Protein AF-A0A960F3W3-F1 (afdb_monomer_lite)

Radius of gyration: 16.16 Å; chains: 1; bounding box: 48×32×41 Å

pLDDT: mean 91.46, std 8.73, range [48.22, 98.19]

Foldseek 3Di:
DQVLLCLLAVDGDDPDDDPPLDDDFPDWDQDPVRAIATEHEAEPLLLAQSLLSLLVPDDPPQDALDDSVVSSVRSNPDPDNPDDPCQDADPDSQRDGNSNNNSSSVVVSCNQPVCVVVVHDGYHYDYCVNPVVPCPPPCNVVVVCVVVVVSVVD

Secondary structure (DSSP, 8-state):
-HHHHHHHHSSPPPSSPPTT-----SEEEE-TTS-EEEEEEE-GGG-SHHHHHHHHTS-TT---BS-HHHHHHHHHT-SS-S-TTTT--BTTTB-STTHHHHHHHHHHHHHHHHHHHTTPEEEEEEEHHHHTTTTTSTTHHHHHHHHHHHHH--

Sequence (154 aa):
MREIYTALTGRDLPEAMPPRERRTIDAVLTHPDGTRRLVEIDEKQHFTPPRAVVLDHYPDDLPTGFDAPEWAARARAAKRLPGGGFARPCPPLFPDPGGRHLQRAFRDGLADLLPSVHGWRPTLRIADFEVVDWIHAADVADRMAALVGRRLAT

Structure (mmCIF, N/CA/C/O backbone):
data_AF-A0A960F3W3-F1
#
_entry.id   AF-A0A960F3W3-F1
#
loop_
_atom_site.group_PDB
_atom_site.id
_atom_site.type_symbol
_atom_site.label_atom_id
_atom_site.label_alt_id
_atom_site.label_comp_id
_atom_site.label_asym_id
_atom_site.label_entity_id
_atom_site.label_seq_id
_atom_site.pdbx_PDB_ins_code
_atom_site.Cartn_x
_atom_site.Cartn_y
_atom_site.Cartn_z
_atom_site.occupancy
_atom_site.B_iso_or_equiv
_atom_site.auth_seq_id
_atom_site.auth_comp_id
_atom_site.auth_asym_id
_atom_site.auth_atom_id
_atom_site.pdbx_PDB_model_num
ATOM 1 N N . MET A 1 1 ? -13.044 -4.664 3.325 1.00 86.56 1 MET A N 1
ATOM 2 C CA . MET A 1 1 ? -13.040 -3.194 3.566 1.00 86.56 1 MET A CA 1
ATOM 3 C C . MET A 1 1 ? -13.649 -2.773 4.897 1.00 86.56 1 MET A C 1
ATOM 5 O O . MET A 1 1 ? -12.985 -2.025 5.603 1.00 86.56 1 MET A O 1
ATOM 9 N N . ARG A 1 2 ? -14.875 -3.202 5.245 1.00 93.06 2 ARG A N 1
ATOM 10 C CA . ARG A 1 2 ? -15.490 -2.864 6.545 1.00 93.06 2 ARG A CA 1
ATOM 11 C C . ARG A 1 2 ? -14.624 -3.337 7.716 1.00 93.06 2 ARG A C 1
ATOM 13 O O . ARG A 1 2 ? -14.231 -2.516 8.527 1.00 93.06 2 ARG A O 1
ATOM 20 N N . GLU A 1 3 ? -14.220 -4.605 7.698 1.00 95.44 3 GLU A N 1
ATOM 21 C CA . GLU A 1 3 ? -13.331 -5.197 8.711 1.00 95.44 3 GLU A CA 1
ATOM 22 C C . GLU A 1 3 ? -12.009 -4.438 8.852 1.00 95.44 3 GLU A C 1
ATOM 24 O O . GLU A 1 3 ? -11.636 -4.072 9.957 1.00 95.44 3 GLU A O 1
ATOM 29 N N . ILE A 1 4 ? -11.353 -4.097 7.736 1.00 96.44 4 ILE A N 1
ATOM 30 C CA . ILE A 1 4 ? -10.123 -3.288 7.737 1.00 96.44 4 ILE A CA 1
ATOM 31 C C . ILE A 1 4 ? -10.348 -1.929 8.417 1.00 96.44 4 ILE A C 1
ATOM 33 O O . ILE A 1 4 ? -9.537 -1.497 9.233 1.00 96.44 4 ILE A O 1
ATOM 37 N N . TYR A 1 5 ? -11.440 -1.233 8.088 1.00 96.25 5 TYR A N 1
ATOM 38 C CA . TYR A 1 5 ? -11.752 0.058 8.703 1.00 96.25 5 TYR A CA 1
ATOM 39 C C . TYR A 1 5 ? -11.997 -0.081 10.210 1.00 96.25 5 TYR A C 1
ATOM 41 O O . TYR A 1 5 ? -11.464 0.705 10.997 1.00 96.25 5 TYR A O 1
ATOM 49 N N . THR A 1 6 ? -12.756 -1.099 10.613 1.00 96.94 6 THR A N 1
ATOM 50 C CA . THR A 1 6 ? -13.030 -1.400 12.018 1.00 96.94 6 THR A CA 1
ATOM 51 C C . THR A 1 6 ? -11.755 -1.776 12.766 1.00 96.94 6 THR A C 1
ATOM 53 O O . THR A 1 6 ? -11.524 -1.250 13.848 1.00 96.94 6 THR A O 1
ATOM 56 N N . ALA A 1 7 ? -10.868 -2.577 12.178 1.00 97.19 7 ALA A N 1
ATOM 57 C CA . ALA A 1 7 ? -9.578 -2.926 12.770 1.00 97.19 7 ALA A CA 1
ATOM 58 C C . ALA A 1 7 ? -8.664 -1.702 12.957 1.00 97.19 7 ALA A C 1
ATOM 60 O O . ALA A 1 7 ? -7.928 -1.616 13.937 1.00 97.19 7 ALA A O 1
ATOM 61 N N . LEU A 1 8 ? -8.725 -0.731 12.040 1.00 95.88 8 LEU A N 1
ATOM 62 C CA . LEU A 1 8 ? -7.940 0.502 12.127 1.00 95.88 8 LEU A CA 1
ATOM 63 C C . LEU A 1 8 ? -8.495 1.526 13.121 1.00 95.88 8 LEU A C 1
ATOM 65 O O . LEU A 1 8 ? -7.723 2.304 13.676 1.00 95.88 8 LEU A O 1
ATOM 69 N N . THR A 1 9 ? -9.817 1.596 13.284 1.00 95.38 9 THR A N 1
ATOM 70 C CA . THR A 1 9 ? -10.476 2.739 13.948 1.00 95.38 9 THR A CA 1
ATOM 71 C C . THR A 1 9 ? -11.352 2.369 15.140 1.00 95.38 9 THR A C 1
ATOM 73 O O . THR A 1 9 ? -11.715 3.254 15.911 1.00 95.38 9 THR A O 1
ATOM 76 N N . GLY A 1 10 ? -11.730 1.097 15.283 1.00 95.94 10 GLY A N 1
ATOM 77 C CA . GLY A 1 10 ? -12.749 0.637 16.228 1.00 95.94 10 GLY A CA 1
ATOM 78 C C . GLY A 1 10 ? -14.172 1.103 15.895 1.00 95.94 10 GLY A C 1
ATOM 79 O O . GLY A 1 10 ? -15.044 1.036 16.756 1.00 95.94 10 GLY A O 1
ATOM 80 N N . ARG A 1 11 ? -14.413 1.621 14.682 1.00 94.62 11 ARG A N 1
ATOM 81 C CA . ARG A 1 11 ? -15.693 2.206 14.250 1.00 94.62 11 ARG A CA 1
ATOM 82 C C . ARG A 1 11 ? -16.275 1.444 13.060 1.00 94.62 11 ARG A C 1
ATOM 84 O O . ARG A 1 11 ? -15.556 0.762 12.328 1.00 94.62 11 ARG A O 1
ATOM 91 N N . ASP A 1 12 ? -17.570 1.622 12.826 1.00 94.38 12 ASP A N 1
ATOM 92 C CA . ASP A 1 12 ? -18.227 1.123 11.620 1.00 94.38 12 ASP A CA 1
ATOM 93 C C . ASP A 1 12 ? -17.952 2.037 10.429 1.00 94.38 12 ASP A C 1
ATOM 95 O O . ASP A 1 12 ? -18.065 3.263 10.521 1.00 94.38 12 ASP A O 1
ATOM 99 N N . LEU A 1 13 ? -17.605 1.432 9.290 1.00 93.00 13 LEU A N 1
ATOM 100 C CA . LEU A 1 13 ? -17.436 2.177 8.047 1.00 93.00 13 LEU A CA 1
ATOM 101 C C . LEU A 1 13 ? -18.803 2.736 7.616 1.00 93.00 13 LEU A C 1
ATOM 103 O O . LEU A 1 13 ? -19.731 1.937 7.423 1.00 93.00 13 LEU A O 1
ATOM 107 N N . PRO A 1 14 ? -18.937 4.063 7.421 1.00 91.00 14 PRO A N 1
ATOM 108 C CA . PRO A 1 14 ? -20.176 4.656 6.938 1.00 91.00 14 PRO A CA 1
ATOM 109 C C . PRO A 1 14 ? -20.624 4.019 5.622 1.00 91.00 14 PRO A C 1
ATOM 111 O O . PRO A 1 14 ? -19.800 3.669 4.779 1.00 91.00 14 PRO A O 1
ATOM 114 N N . GLU A 1 15 ? -21.935 3.891 5.430 1.00 87.75 15 GLU A N 1
ATOM 115 C CA . GLU A 1 15 ? -22.500 3.324 4.200 1.00 87.75 15 GLU A CA 1
ATOM 116 C C . GLU A 1 15 ? -22.135 4.156 2.963 1.00 87.75 15 GLU A C 1
ATOM 118 O O . GLU A 1 15 ? -21.767 3.607 1.926 1.00 87.75 15 GLU A O 1
ATOM 123 N N . ALA A 1 16 ? -22.173 5.483 3.099 1.00 85.94 16 ALA A N 1
ATOM 124 C CA . ALA A 1 16 ? -21.749 6.413 2.067 1.00 85.94 16 ALA A CA 1
ATOM 125 C C . ALA A 1 16 ? -20.361 6.979 2.384 1.00 85.94 16 ALA A C 1
ATOM 127 O O . ALA A 1 16 ? -20.144 7.617 3.419 1.00 85.94 16 ALA A O 1
ATOM 128 N N . MET A 1 17 ? -19.425 6.795 1.453 1.00 83.38 17 MET A N 1
ATOM 129 C CA . MET A 1 17 ? -18.094 7.382 1.561 1.00 83.38 17 MET A CA 1
ATOM 130 C C . MET A 1 17 ? -18.156 8.909 1.404 1.00 83.38 17 MET A C 1
ATOM 132 O O . MET A 1 17 ? -18.770 9.406 0.456 1.00 83.38 17 MET A O 1
ATOM 136 N N . PRO A 1 18 ? -17.495 9.684 2.282 1.00 85.44 18 PRO A N 1
ATOM 137 C CA . PRO A 1 18 ? -17.447 11.133 2.148 1.00 85.44 18 PRO A CA 1
ATOM 138 C C . PRO A 1 18 ? -16.804 11.545 0.811 1.00 85.44 18 PRO A C 1
ATOM 140 O O . PRO A 1 18 ? -15.739 11.025 0.478 1.00 85.44 18 PRO A O 1
ATOM 143 N N . PRO A 1 19 ? -17.330 12.550 0.083 1.00 78.25 19 PRO A N 1
ATOM 144 C CA . PRO A 1 19 ? -16.802 12.953 -1.234 1.00 78.25 19 PRO A CA 1
ATOM 145 C C . PRO A 1 19 ? -15.328 13.401 -1.258 1.00 78.25 19 PRO A C 1
ATOM 147 O O . PRO A 1 19 ? -14.700 13.468 -2.320 1.00 78.25 19 PRO A O 1
ATOM 150 N N . ARG A 1 20 ? -14.791 13.766 -0.086 1.00 78.38 20 ARG A N 1
ATOM 151 C CA . ARG A 1 20 ? -13.393 14.172 0.127 1.00 78.38 20 ARG A CA 1
ATOM 152 C C . ARG A 1 20 ? -12.443 12.989 0.305 1.00 78.38 20 ARG A C 1
ATOM 154 O O . ARG A 1 20 ? -11.230 13.191 0.311 1.00 78.38 20 ARG A O 1
ATOM 161 N N . GLU A 1 21 ? -12.969 11.777 0.439 1.00 83.56 21 GLU A N 1
ATOM 162 C CA . GLU A 1 21 ? -12.158 10.575 0.512 1.00 83.56 21 GLU A CA 1
ATOM 163 C C . GLU A 1 21 ? -11.716 10.177 -0.899 1.00 83.56 21 GLU A C 1
ATOM 165 O O . GLU A 1 21 ? -12.407 9.471 -1.626 1.00 83.56 21 GLU A O 1
ATOM 170 N N . ARG A 1 22 ? -10.568 10.722 -1.309 1.00 82.94 22 ARG A N 1
ATOM 171 C CA . ARG A 1 22 ? -9.949 10.492 -2.617 1.00 82.94 22 ARG A CA 1
ATOM 172 C C . ARG A 1 22 ? -8.484 10.129 -2.440 1.00 82.94 22 ARG A C 1
ATOM 174 O O . ARG A 1 22 ? -7.823 10.637 -1.535 1.00 82.94 22 ARG A O 1
ATOM 181 N N . ARG A 1 23 ? -7.973 9.301 -3.344 1.00 86.31 23 ARG A N 1
ATOM 182 C CA . ARG A 1 23 ? -6.564 8.915 -3.430 1.00 86.31 23 ARG A CA 1
ATOM 183 C C . ARG A 1 23 ? -6.056 9.210 -4.841 1.00 86.31 23 ARG A C 1
ATOM 185 O O . ARG A 1 23 ? -6.763 8.936 -5.806 1.00 86.31 23 ARG A O 1
ATOM 192 N N . THR A 1 24 ? -4.845 9.746 -4.937 1.00 90.69 24 THR A N 1
ATOM 193 C CA . THR A 1 24 ? -4.067 9.756 -6.181 1.00 90.69 24 THR A CA 1
ATOM 194 C C . THR A 1 24 ? -3.232 8.481 -6.224 1.00 90.69 24 THR A C 1
ATOM 196 O O . THR A 1 24 ? -2.609 8.153 -5.219 1.00 90.69 24 THR A O 1
ATOM 199 N N . ILE A 1 25 ? -3.259 7.774 -7.350 1.00 94.12 25 ILE A N 1
ATOM 200 C CA . ILE A 1 25 ? -2.374 6.634 -7.631 1.00 94.12 25 ILE A CA 1
ATOM 201 C C . ILE A 1 25 ? -1.145 7.173 -8.367 1.00 94.12 25 ILE A C 1
ATOM 203 O O . ILE A 1 25 ? -1.306 8.065 -9.204 1.00 94.12 25 ILE A O 1
ATOM 207 N N . ASP A 1 26 ? 0.041 6.628 -8.101 1.00 95.81 26 ASP A N 1
ATOM 208 C CA . ASP A 1 26 ? 1.274 7.065 -8.767 1.00 95.81 26 ASP A CA 1
ATOM 209 C C . ASP A 1 26 ? 1.254 6.788 -10.276 1.00 95.81 26 ASP A C 1
ATOM 211 O O . ASP A 1 26 ? 1.559 7.678 -11.072 1.00 95.81 26 ASP A O 1
ATOM 215 N N . ALA A 1 27 ? 0.856 5.579 -10.693 1.00 95.88 27 ALA A N 1
ATOM 216 C CA . ALA A 1 27 ? 0.690 5.260 -12.108 1.00 95.88 27 ALA A CA 1
ATOM 217 C C . ALA A 1 27 ? -0.329 4.142 -12.386 1.00 95.88 27 ALA A C 1
ATOM 219 O O . ALA A 1 27 ? -0.609 3.272 -11.560 1.00 95.88 27 ALA A O 1
ATOM 220 N N . VAL A 1 28 ? -0.850 4.146 -13.617 1.00 96.19 28 VAL A N 1
ATOM 221 C CA . VAL A 1 28 ? -1.630 3.045 -14.195 1.00 96.19 28 VAL A CA 1
ATOM 222 C C . VAL A 1 28 ? -0.878 2.513 -15.407 1.00 96.19 28 VAL A C 1
ATOM 224 O O . VAL A 1 28 ? -0.681 3.230 -16.387 1.00 96.19 28 VAL A O 1
ATOM 227 N N . LEU A 1 29 ? -0.482 1.246 -15.352 1.00 94.62 29 LEU A N 1
ATOM 228 C CA . LEU A 1 29 ? 0.143 0.546 -16.466 1.00 94.62 29 LEU A CA 1
ATOM 229 C C . LEU A 1 29 ? -0.938 -0.138 -17.306 1.00 94.62 29 LEU A C 1
ATOM 231 O O . LEU A 1 29 ? -1.780 -0.854 -16.766 1.00 94.62 29 LEU A O 1
ATOM 235 N N . THR A 1 30 ? -0.907 0.068 -18.624 1.00 95.44 30 THR A N 1
ATOM 236 C CA . THR A 1 30 ? -1.735 -0.685 -19.580 1.00 95.44 30 THR A CA 1
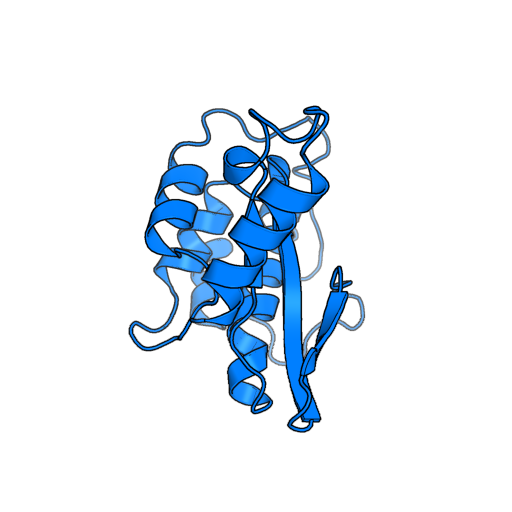ATOM 237 C C . THR A 1 30 ? -0.857 -1.705 -20.292 1.00 95.44 30 THR A C 1
ATOM 239 O O . THR A 1 30 ? 0.166 -1.350 -20.874 1.00 95.44 30 THR A O 1
ATOM 242 N N . HIS A 1 31 ? -1.247 -2.972 -20.218 1.00 90.94 31 HIS A N 1
ATOM 243 C CA . HIS A 1 31 ? -0.542 -4.090 -20.828 1.00 90.94 31 HIS A CA 1
ATOM 244 C C . HIS A 1 31 ? -0.922 -4.241 -22.312 1.00 90.94 31 HIS A C 1
ATOM 246 O O . HIS A 1 31 ? -1.978 -3.755 -22.726 1.00 90.94 31 HIS A O 1
ATOM 252 N N . PRO A 1 32 ? -0.103 -4.940 -23.125 1.00 92.50 32 PRO A N 1
ATOM 253 C CA . PRO A 1 32 ? -0.402 -5.168 -24.542 1.00 92.50 32 PRO A CA 1
ATOM 254 C C . PRO A 1 32 ? -1.741 -5.873 -24.809 1.00 92.50 32 PRO A C 1
ATOM 256 O O . PRO A 1 32 ? -2.352 -5.647 -25.847 1.00 92.50 32 PRO A O 1
ATOM 259 N N . ASP A 1 33 ? -2.216 -6.695 -23.868 1.00 92.88 33 ASP A N 1
ATOM 260 C CA . ASP A 1 33 ? -3.519 -7.376 -23.925 1.00 92.88 33 ASP A CA 1
ATOM 261 C C . ASP A 1 33 ? -4.706 -6.472 -23.526 1.00 92.88 33 ASP A C 1
ATOM 263 O O . ASP A 1 33 ? -5.843 -6.933 -23.442 1.00 92.88 33 ASP A O 1
ATOM 267 N N . GLY A 1 34 ? -4.456 -5.186 -23.257 1.00 93.88 34 GLY A N 1
ATOM 268 C CA . GLY A 1 34 ? -5.453 -4.206 -22.831 1.00 93.88 34 GLY A CA 1
ATOM 269 C C . GLY A 1 34 ? -5.781 -4.236 -21.336 1.00 93.88 34 GLY A C 1
ATOM 270 O O . GLY A 1 34 ? -6.471 -3.331 -20.853 1.00 93.88 34 GLY A O 1
ATOM 271 N N . THR A 1 35 ? -5.278 -5.218 -20.580 1.00 94.06 35 THR A N 1
ATOM 272 C CA . THR A 1 35 ? -5.449 -5.249 -19.122 1.00 94.06 35 THR A CA 1
ATOM 273 C C . THR A 1 35 ? -4.670 -4.116 -18.459 1.00 94.06 35 THR A C 1
ATOM 275 O O . THR A 1 35 ? -3.707 -3.576 -19.007 1.00 94.06 35 THR A O 1
ATOM 278 N N . ARG A 1 36 ? -5.099 -3.718 -17.261 1.00 96.69 36 ARG A N 1
ATOM 279 C CA . ARG A 1 36 ? -4.488 -2.619 -16.508 1.00 96.69 36 ARG A CA 1
ATOM 280 C C . ARG A 1 36 ? -3.980 -3.098 -15.161 1.00 96.69 36 ARG A C 1
ATOM 282 O O . ARG A 1 36 ? -4.468 -4.096 -14.641 1.00 96.69 36 ARG A O 1
ATOM 289 N N . ARG A 1 37 ? -3.013 -2.375 -14.606 1.00 95.44 37 ARG A N 1
ATOM 290 C CA . ARG A 1 37 ? -2.429 -2.603 -13.282 1.00 95.44 37 ARG A CA 1
ATOM 291 C C . ARG A 1 37 ? -2.129 -1.258 -12.624 1.00 95.44 37 ARG A C 1
ATOM 293 O O . ARG A 1 37 ? -1.707 -0.328 -13.310 1.00 95.44 37 ARG A O 1
ATOM 300 N N . LEU A 1 38 ? -2.319 -1.156 -11.311 1.00 96.75 38 LEU A N 1
ATOM 301 C CA . LEU A 1 38 ? -1.820 -0.013 -10.542 1.00 96.75 38 LEU A CA 1
ATOM 302 C C . LEU A 1 38 ? -0.341 -0.214 -10.205 1.00 96.75 38 LEU A C 1
ATOM 304 O O . LEU A 1 38 ? 0.075 -1.329 -9.883 1.00 96.75 38 LEU A O 1
ATOM 308 N N . VAL A 1 39 ? 0.431 0.865 -10.264 1.00 96.38 39 VAL A N 1
ATOM 309 C CA . VAL A 1 39 ? 1.819 0.903 -9.802 1.00 96.38 39 VAL A CA 1
ATOM 310 C C . VAL A 1 39 ? 1.929 1.981 -8.734 1.00 96.38 39 VAL A C 1
ATOM 312 O O . VAL A 1 39 ? 1.502 3.112 -8.961 1.00 96.38 39 VAL A O 1
ATOM 315 N N . GLU A 1 40 ? 2.472 1.612 -7.579 1.00 97.12 40 GLU A N 1
ATOM 316 C CA . GLU A 1 40 ? 2.622 2.479 -6.406 1.00 97.12 40 GLU A CA 1
ATOM 317 C C . GLU A 1 40 ? 4.062 2.390 -5.876 1.00 97.12 40 GLU A C 1
ATOM 319 O O . GLU A 1 40 ? 4.680 1.317 -5.884 1.00 97.12 40 GLU A O 1
ATOM 324 N N . ILE A 1 41 ? 4.599 3.518 -5.416 1.00 95.81 41 ILE A N 1
ATOM 325 C CA . ILE A 1 41 ? 5.929 3.620 -4.818 1.00 95.81 41 ILE A CA 1
ATOM 326 C C . ILE A 1 41 ? 5.779 3.814 -3.310 1.00 95.81 41 ILE A C 1
ATOM 328 O O . ILE A 1 41 ? 5.336 4.853 -2.822 1.00 95.81 41 ILE A O 1
ATOM 332 N N . ASP A 1 42 ? 6.198 2.810 -2.548 1.00 95.69 42 ASP A N 1
ATOM 333 C CA . ASP A 1 42 ? 6.091 2.834 -1.097 1.00 95.69 42 ASP A CA 1
ATOM 334 C C . ASP A 1 42 ? 7.338 3.469 -0.482 1.00 95.69 42 ASP A C 1
ATOM 336 O O . ASP A 1 42 ? 8.346 2.815 -0.208 1.00 95.69 42 ASP A O 1
ATOM 340 N N . GLU A 1 43 ? 7.266 4.765 -0.200 1.00 91.75 43 GLU A N 1
ATOM 341 C CA . GLU A 1 43 ? 8.273 5.438 0.618 1.00 91.75 43 GLU A CA 1
ATOM 342 C C . GLU A 1 43 ? 8.244 4.954 2.082 1.00 91.75 43 GLU A C 1
ATOM 344 O O . GLU A 1 43 ? 7.237 4.440 2.575 1.00 91.75 43 GLU A O 1
ATOM 349 N N . LYS A 1 44 ? 9.312 5.234 2.849 1.00 90.44 44 LYS A N 1
ATOM 350 C CA . LYS A 1 44 ? 9.442 4.900 4.292 1.00 90.44 44 LYS A CA 1
ATOM 351 C C . LYS A 1 44 ? 8.190 5.203 5.122 1.00 90.44 44 LYS A C 1
ATOM 353 O O . LYS A 1 44 ? 7.887 4.514 6.089 1.00 90.44 44 LYS A O 1
ATOM 358 N N . GLN A 1 45 ? 7.459 6.248 4.748 1.00 87.12 45 GLN A N 1
ATOM 359 C CA . GLN A 1 45 ? 6.260 6.724 5.427 1.00 87.12 45 GLN A CA 1
ATOM 360 C C . GLN A 1 45 ? 4.997 5.857 5.223 1.00 87.12 45 GLN A C 1
ATOM 362 O O . GLN A 1 45 ? 3.981 6.128 5.873 1.00 87.12 45 GLN A O 1
ATOM 367 N N . HIS A 1 46 ? 5.037 4.847 4.348 1.00 91.06 46 HIS A N 1
ATOM 368 C CA . HIS A 1 46 ? 3.993 3.825 4.192 1.00 91.06 46 HIS A CA 1
ATOM 369 C C . HIS A 1 46 ? 4.178 2.650 5.166 1.00 91.06 46 HIS A C 1
ATOM 371 O O . HIS A 1 46 ? 3.201 2.029 5.582 1.00 91.06 46 HIS A O 1
ATOM 377 N N . PHE A 1 47 ? 5.405 2.397 5.627 1.00 93.31 47 PHE A N 1
ATOM 378 C CA . PHE A 1 47 ? 5.728 1.301 6.544 1.00 93.31 47 PHE A CA 1
ATOM 379 C C . PHE A 1 47 ? 5.457 1.699 7.997 1.00 93.31 47 PHE A C 1
ATOM 381 O O . PHE A 1 47 ? 6.335 2.168 8.717 1.00 93.31 47 PHE A O 1
ATOM 388 N N . THR A 1 48 ? 4.205 1.535 8.422 1.00 92.62 48 THR A N 1
ATOM 389 C CA . THR A 1 48 ? 3.721 1.894 9.765 1.00 92.62 48 THR A CA 1
ATOM 390 C C . THR A 1 48 ? 2.854 0.777 10.357 1.00 92.62 48 THR A C 1
ATOM 392 O O . THR A 1 48 ? 2.258 0.026 9.587 1.00 92.62 48 THR A O 1
ATOM 395 N N . PRO A 1 49 ? 2.680 0.671 11.691 1.00 94.19 49 PRO A N 1
ATOM 396 C CA . PRO A 1 49 ? 1.834 -0.371 12.278 1.00 94.19 49 PRO A CA 1
ATOM 397 C C . PRO A 1 49 ? 0.399 -0.432 11.713 1.00 94.19 49 PRO A C 1
ATOM 399 O O . PRO A 1 49 ? -0.061 -1.539 11.443 1.00 94.19 49 PRO A O 1
ATOM 402 N N . PRO A 1 50 ? -0.290 0.693 11.408 1.00 95.25 50 PRO A N 1
ATOM 403 C CA . PRO A 1 50 ? -1.565 0.652 10.687 1.00 95.25 50 PRO A CA 1
ATOM 404 C C . PRO A 1 50 ? -1.501 -0.062 9.331 1.00 95.25 50 PRO A C 1
ATOM 406 O O . PRO A 1 50 ? -2.436 -0.763 8.961 1.00 95.25 50 PRO A O 1
ATOM 409 N N . ARG A 1 51 ? -0.399 0.078 8.582 1.00 96.50 51 ARG A N 1
ATOM 410 C CA . ARG A 1 51 ? -0.219 -0.626 7.305 1.00 96.50 51 ARG A CA 1
ATOM 411 C C . ARG A 1 51 ? -0.100 -2.135 7.507 1.00 96.50 51 ARG A C 1
ATOM 413 O O . ARG A 1 51 ? -0.680 -2.871 6.719 1.00 96.50 51 ARG A O 1
ATOM 420 N N . ALA A 1 52 ? 0.580 -2.583 8.564 1.00 97.44 52 ALA A N 1
ATOM 421 C CA . ALA A 1 52 ? 0.628 -4.003 8.913 1.00 97.44 52 ALA A CA 1
ATOM 422 C C . ALA A 1 52 ? -0.777 -4.547 9.216 1.00 97.44 52 ALA A C 1
ATOM 424 O O . ALA A 1 52 ? -1.159 -5.554 8.639 1.00 97.44 52 ALA A O 1
ATOM 425 N N . VAL A 1 53 ? -1.581 -3.821 10.009 1.00 97.75 53 VAL A N 1
ATOM 426 C CA . VAL A 1 53 ? -2.981 -4.198 10.290 1.00 97.75 53 VAL A CA 1
ATOM 427 C C . VAL A 1 53 ? -3.782 -4.369 9.000 1.00 97.75 53 VAL A C 1
ATOM 429 O O . VAL A 1 53 ? -4.524 -5.334 8.870 1.00 97.75 53 VAL A O 1
ATOM 432 N N . VAL A 1 54 ? -3.632 -3.457 8.037 1.00 98.19 54 VAL A N 1
ATOM 433 C CA . VAL A 1 54 ? -4.329 -3.554 6.746 1.00 98.19 54 VAL A CA 1
ATOM 434 C C . VAL A 1 54 ? -3.923 -4.805 5.971 1.00 98.19 54 VAL A C 1
ATOM 436 O O . VAL A 1 54 ? -4.801 -5.496 5.467 1.00 98.19 54 VAL A O 1
ATOM 439 N N . LEU A 1 55 ? -2.621 -5.088 5.887 1.00 97.94 55 LEU A N 1
ATOM 440 C CA . LEU A 1 55 ? -2.085 -6.247 5.169 1.00 97.94 55 LEU A CA 1
ATOM 441 C C . LEU A 1 55 ? -2.496 -7.571 5.828 1.00 97.94 55 LEU A C 1
ATOM 443 O O . LEU A 1 55 ? -2.844 -8.509 5.122 1.00 97.94 55 LEU A O 1
ATOM 447 N N . ASP A 1 56 ? -2.534 -7.622 7.162 1.00 97.06 56 ASP A N 1
ATOM 448 C CA . ASP A 1 56 ? -2.974 -8.798 7.928 1.00 97.06 56 ASP A CA 1
ATOM 449 C C . ASP A 1 56 ? -4.472 -9.127 7.715 1.00 97.06 56 ASP A C 1
ATOM 451 O O . ASP A 1 56 ? -4.917 -10.212 8.069 1.00 97.06 56 ASP A O 1
ATOM 455 N N . HIS A 1 57 ? -5.257 -8.194 7.160 1.00 97.38 57 HIS A N 1
ATOM 456 C CA . HIS A 1 57 ? -6.683 -8.369 6.845 1.00 97.38 57 HIS A CA 1
ATOM 457 C C . HIS A 1 57 ? -6.947 -8.564 5.344 1.00 97.38 57 HIS A C 1
ATOM 459 O O . HIS A 1 57 ? -8.088 -8.424 4.887 1.00 97.38 57 HIS A O 1
ATOM 465 N N . TYR A 1 58 ? -5.912 -8.809 4.540 1.00 96.75 58 TYR A N 1
ATOM 466 C CA . TYR A 1 58 ? -6.127 -9.195 3.148 1.00 96.75 58 TYR A CA 1
ATOM 467 C C . TYR A 1 58 ? -6.738 -10.599 3.089 1.00 96.75 58 TYR A C 1
ATOM 469 O O . TYR A 1 58 ? -6.386 -11.437 3.915 1.00 96.75 58 TYR A O 1
ATOM 477 N N . PRO A 1 59 ? -7.650 -10.870 2.136 1.00 94.44 59 PRO A N 1
ATOM 478 C CA . PRO A 1 59 ? -8.067 -12.237 1.856 1.00 94.44 59 PRO A CA 1
ATOM 479 C C . PRO A 1 59 ? -6.848 -13.112 1.549 1.00 94.44 59 PRO A C 1
ATOM 481 O O . PRO A 1 59 ? -5.956 -12.671 0.820 1.00 94.44 59 PRO A O 1
ATOM 484 N N . ASP A 1 60 ? -6.830 -14.342 2.062 1.00 91.81 60 ASP A N 1
ATOM 485 C CA . ASP A 1 60 ? -5.713 -15.282 1.869 1.00 91.81 60 ASP A CA 1
ATOM 486 C C . ASP A 1 60 ? -5.427 -15.570 0.384 1.00 91.81 60 ASP A C 1
ATOM 488 O O . ASP A 1 60 ? -4.304 -15.9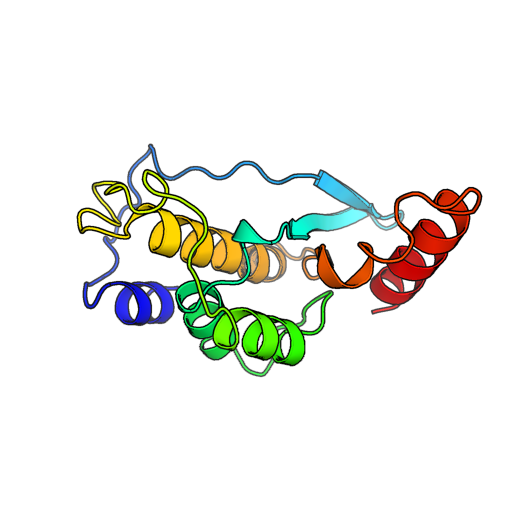01 0.007 1.00 91.81 60 ASP A O 1
ATOM 492 N N . ASP A 1 61 ? -6.446 -15.444 -0.467 1.00 92.12 61 ASP A N 1
ATOM 493 C CA . ASP A 1 61 ? -6.392 -15.681 -1.905 1.00 92.12 61 ASP A CA 1
ATOM 494 C C . ASP A 1 61 ? -6.203 -14.403 -2.737 1.00 92.12 61 ASP A C 1
ATOM 496 O O . ASP A 1 61 ? -6.235 -14.472 -3.967 1.00 92.12 61 ASP A O 1
ATOM 500 N N . LEU A 1 62 ? -5.991 -13.239 -2.108 1.00 93.69 62 LEU A N 1
ATOM 501 C CA . LEU A 1 62 ? -5.767 -11.991 -2.832 1.00 93.69 62 LEU A CA 1
ATOM 502 C C . LEU A 1 62 ? -4.393 -12.016 -3.521 1.00 93.69 62 LEU A C 1
ATOM 504 O O . LEU A 1 62 ? -3.364 -11.962 -2.843 1.00 93.69 62 LEU A O 1
ATOM 508 N N . PRO A 1 63 ? -4.330 -11.997 -4.864 1.00 92.69 63 PRO A N 1
ATOM 509 C CA . PRO A 1 63 ? -3.053 -11.892 -5.545 1.00 92.69 63 PRO A CA 1
ATOM 510 C C . PRO A 1 63 ? -2.478 -10.479 -5.381 1.00 92.69 63 PRO A C 1
ATOM 512 O O . PRO A 1 63 ? -3.166 -9.481 -5.613 1.00 92.69 63 PRO A O 1
ATOM 515 N N . THR A 1 64 ? -1.192 -10.388 -5.043 1.00 94.00 64 THR A N 1
ATOM 516 C CA . THR A 1 64 ? -0.443 -9.127 -4.939 1.00 94.00 64 THR A CA 1
ATOM 517 C C . THR A 1 64 ? 0.769 -9.135 -5.866 1.00 94.00 64 THR A C 1
ATOM 519 O O . THR A 1 64 ? 1.458 -10.139 -6.007 1.00 94.00 64 THR A O 1
ATOM 522 N N . GLY A 1 65 ? 1.080 -7.988 -6.477 1.00 94.44 65 GLY A N 1
ATOM 523 C CA . GLY A 1 65 ? 2.313 -7.790 -7.252 1.00 94.44 65 GLY A CA 1
ATOM 524 C C . GLY A 1 65 ? 3.521 -7.427 -6.381 1.00 94.44 65 GLY A C 1
ATOM 525 O O . GLY A 1 65 ? 4.470 -6.821 -6.873 1.00 94.44 65 GLY A O 1
ATOM 526 N N . PHE A 1 66 ? 3.460 -7.722 -5.081 1.00 95.44 66 PHE A N 1
ATOM 527 C CA . PHE A 1 66 ? 4.483 -7.474 -4.062 1.00 95.44 66 PHE A CA 1
ATOM 528 C C . PHE A 1 66 ? 4.377 -8.535 -2.953 1.00 95.44 66 PHE A C 1
ATOM 530 O O . PHE A 1 66 ? 3.375 -9.247 -2.875 1.00 95.44 66 PHE A O 1
ATOM 537 N N . ASP A 1 67 ? 5.400 -8.646 -2.105 1.00 94.75 67 ASP A N 1
ATOM 538 C CA . ASP A 1 67 ? 5.421 -9.605 -0.991 1.00 94.75 67 ASP A CA 1
ATOM 539 C C . ASP A 1 67 ? 4.664 -9.017 0.214 1.00 94.75 67 ASP A C 1
ATOM 541 O O . ASP A 1 67 ? 5.220 -8.272 1.023 1.00 94.75 67 ASP A O 1
ATOM 545 N N . ALA A 1 68 ? 3.357 -9.282 0.299 1.00 96.00 68 ALA A N 1
ATOM 546 C CA . ALA A 1 68 ? 2.522 -8.748 1.375 1.00 96.00 68 ALA A CA 1
ATOM 547 C C . ALA A 1 68 ? 3.016 -9.149 2.786 1.00 96.00 68 ALA A C 1
ATOM 549 O O . ALA A 1 68 ? 3.079 -8.260 3.645 1.00 96.00 68 ALA A O 1
ATOM 550 N N . PRO A 1 69 ? 3.442 -10.407 3.040 1.00 96.12 69 PRO A N 1
ATOM 551 C CA . PRO A 1 69 ? 4.092 -10.785 4.296 1.00 96.12 69 PRO A CA 1
ATOM 552 C C . PRO A 1 69 ? 5.346 -9.966 4.637 1.00 96.12 69 PRO A C 1
ATOM 554 O O . PRO A 1 69 ? 5.468 -9.491 5.772 1.00 96.12 69 PRO A O 1
ATOM 557 N N . GLU A 1 70 ? 6.264 -9.748 3.686 1.00 96.69 70 GLU A N 1
ATOM 558 C CA . GLU A 1 70 ? 7.448 -8.912 3.926 1.00 96.69 70 GLU A CA 1
ATOM 559 C C . GLU A 1 70 ? 7.037 -7.469 4.241 1.00 96.69 70 GLU A C 1
ATOM 561 O O . GLU A 1 70 ? 7.510 -6.890 5.224 1.00 96.69 70 GLU A O 1
ATOM 566 N N . TRP A 1 71 ? 6.110 -6.893 3.472 1.00 97.25 71 TRP A N 1
ATOM 567 C CA . TRP A 1 71 ? 5.611 -5.538 3.716 1.0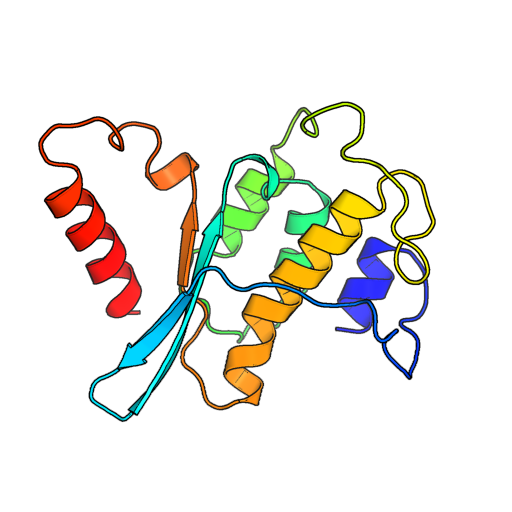0 97.25 7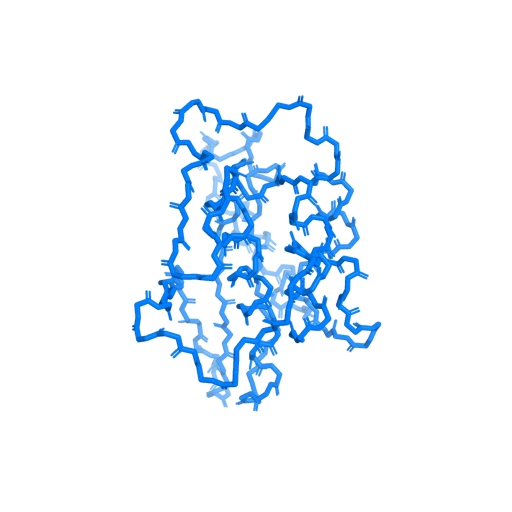1 TRP A CA 1
ATOM 568 C C . TRP A 1 71 ? 5.004 -5.403 5.114 1.00 97.25 71 TRP A C 1
ATOM 570 O O . TRP A 1 71 ? 5.290 -4.428 5.816 1.00 97.25 71 TRP A O 1
ATOM 580 N N . ALA A 1 72 ? 4.213 -6.388 5.548 1.00 97.31 72 ALA A N 1
ATOM 581 C CA . ALA A 1 72 ? 3.610 -6.409 6.876 1.00 97.31 72 ALA A CA 1
ATOM 582 C C . ALA A 1 72 ? 4.683 -6.496 7.969 1.00 97.31 72 ALA A C 1
ATOM 584 O O . ALA A 1 72 ? 4.633 -5.746 8.948 1.00 97.31 72 ALA A O 1
ATOM 585 N N . ALA A 1 73 ? 5.698 -7.347 7.790 1.00 96.94 73 ALA A N 1
ATOM 586 C CA . ALA A 1 73 ? 6.817 -7.469 8.722 1.00 96.94 73 ALA A CA 1
ATOM 587 C C . ALA A 1 73 ? 7.608 -6.155 8.852 1.00 96.94 73 ALA A C 1
ATOM 589 O O . ALA A 1 73 ? 7.878 -5.702 9.969 1.00 96.94 73 ALA A O 1
ATOM 590 N N . ARG A 1 74 ? 7.921 -5.493 7.729 1.00 95.38 74 ARG A N 1
ATOM 591 C CA . ARG A 1 74 ? 8.618 -4.194 7.706 1.00 95.38 74 ARG A CA 1
ATOM 592 C C . ARG A 1 74 ? 7.784 -3.092 8.354 1.00 95.38 74 ARG A C 1
ATOM 594 O O . ARG A 1 74 ? 8.300 -2.333 9.173 1.00 95.38 74 ARG A O 1
ATOM 601 N N . ALA A 1 75 ? 6.492 -3.035 8.036 1.00 95.50 75 ALA A N 1
ATOM 602 C CA . ALA A 1 75 ? 5.553 -2.078 8.609 1.00 95.50 75 ALA A CA 1
ATOM 603 C C . ALA A 1 75 ? 5.397 -2.254 10.131 1.00 95.50 75 ALA A C 1
ATOM 605 O O . ALA A 1 75 ? 5.353 -1.268 10.869 1.00 95.50 75 ALA A O 1
ATOM 606 N N . ARG A 1 76 ? 5.389 -3.502 10.615 1.00 94.81 76 ARG A N 1
ATOM 607 C CA . ARG A 1 76 ? 5.328 -3.840 12.045 1.00 94.81 76 ARG A CA 1
ATOM 608 C C . ARG A 1 76 ? 6.618 -3.485 12.788 1.00 94.81 76 ARG A C 1
ATOM 610 O O . ARG A 1 76 ? 6.562 -3.071 13.941 1.00 94.81 76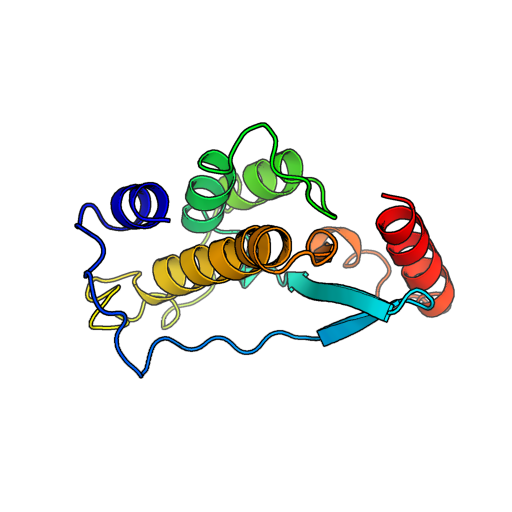 ARG A O 1
ATOM 617 N N . ALA A 1 77 ? 7.772 -3.595 12.130 1.00 92.62 77 ALA A N 1
ATOM 618 C CA . ALA A 1 77 ? 9.078 -3.271 12.708 1.00 92.62 77 ALA A CA 1
ATOM 619 C C . ALA A 1 77 ? 9.352 -1.758 12.850 1.00 92.62 77 ALA A C 1
ATOM 621 O O . ALA A 1 77 ? 10.395 -1.365 13.386 1.00 92.62 77 ALA A O 1
ATOM 622 N N . ALA A 1 78 ? 8.450 -0.892 12.377 1.00 85.62 78 ALA A N 1
ATOM 623 C CA . ALA A 1 78 ? 8.619 0.554 12.421 1.00 85.62 78 ALA A CA 1
ATOM 624 C C . ALA A 1 78 ? 8.688 1.083 13.871 1.00 85.62 78 ALA A C 1
ATOM 626 O O . ALA A 1 78 ? 7.680 1.219 14.560 1.00 85.62 78 ALA A O 1
ATOM 627 N N . LYS A 1 79 ? 9.899 1.433 14.331 1.00 71.94 79 LYS A N 1
ATOM 628 C CA . LYS A 1 79 ? 10.162 1.917 15.706 1.00 71.94 79 LYS A CA 1
ATOM 629 C C . LYS A 1 79 ? 9.706 3.352 15.966 1.00 71.94 79 LYS A C 1
ATOM 631 O O . LYS A 1 79 ? 9.557 3.761 17.113 1.00 71.94 79 LYS A O 1
ATOM 636 N N . ARG A 1 80 ? 9.549 4.148 14.909 1.00 68.88 80 ARG A N 1
ATOM 637 C CA . ARG A 1 80 ? 9.154 5.552 14.995 1.00 68.88 80 ARG A CA 1
ATOM 638 C C . ARG A 1 80 ? 8.272 5.883 13.806 1.00 68.88 80 ARG A C 1
ATOM 640 O O . ARG A 1 80 ? 8.691 5.724 12.664 1.00 68.88 80 ARG A O 1
ATOM 647 N N . LEU A 1 81 ? 7.073 6.383 14.087 1.00 66.25 81 LEU A N 1
ATOM 648 C CA . LEU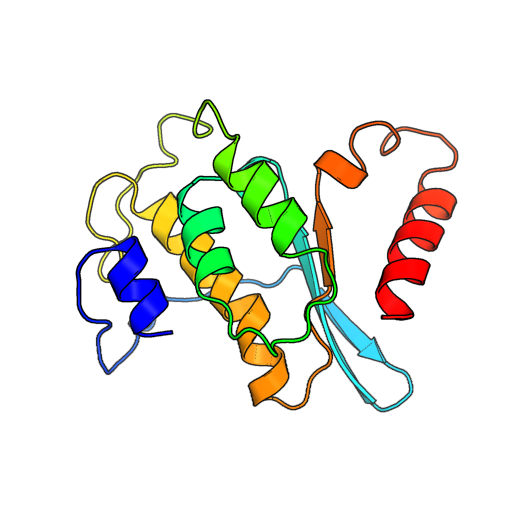 A 1 81 ? 6.245 7.008 13.064 1.00 66.25 81 LEU A CA 1
ATOM 649 C C . LEU A 1 81 ? 6.949 8.300 12.611 1.00 66.25 81 LEU A C 1
ATOM 651 O O . LEU A 1 81 ? 7.312 9.121 13.463 1.00 66.25 81 LEU A O 1
ATOM 655 N N . PRO A 1 82 ? 7.207 8.497 11.309 1.00 56.12 82 PRO A N 1
ATOM 656 C CA . PRO A 1 82 ? 7.841 9.720 10.835 1.00 56.12 82 PRO A CA 1
ATOM 657 C C . PRO A 1 82 ? 6.998 10.965 11.183 1.00 56.12 82 PRO A C 1
ATOM 659 O O . PRO A 1 82 ? 5.861 11.076 10.742 1.00 56.12 82 PRO A O 1
ATOM 662 N N . GLY A 1 83 ? 7.589 11.898 11.946 1.00 48.22 83 GLY A N 1
ATOM 663 C CA . GLY A 1 83 ? 7.252 13.332 12.017 1.00 48.22 83 GLY A CA 1
ATOM 664 C C . GLY A 1 83 ? 6.012 13.786 12.819 1.00 48.22 83 GLY A C 1
ATOM 665 O O . GLY A 1 83 ? 4.884 13.348 12.607 1.00 48.22 83 GLY A O 1
ATOM 666 N N . GLY A 1 84 ? 6.203 14.799 13.676 1.00 58.16 84 GLY A N 1
ATOM 667 C CA . GLY A 1 84 ? 5.114 15.641 14.184 1.00 58.16 84 GLY A CA 1
ATOM 668 C C . GLY A 1 84 ? 4.375 16.322 13.023 1.00 58.16 84 GLY A C 1
ATOM 669 O O . GLY A 1 84 ? 4.999 16.832 12.099 1.00 58.16 84 GLY A O 1
ATOM 670 N N . GLY A 1 85 ? 3.041 16.267 13.028 1.00 60.78 85 GLY A N 1
ATOM 671 C CA . GLY A 1 85 ? 2.171 16.716 11.928 1.00 60.78 85 GLY A CA 1
ATOM 672 C C . GLY A 1 85 ? 1.617 15.589 11.042 1.00 60.78 85 GLY A C 1
ATOM 673 O O . GLY A 1 85 ? 0.538 15.753 10.470 1.00 60.78 85 GLY A O 1
ATOM 674 N N . PHE A 1 86 ? 2.267 14.421 10.991 1.00 63.66 86 PHE A N 1
ATOM 675 C CA . PHE A 1 86 ? 1.778 13.257 10.234 1.00 63.66 86 PHE A CA 1
ATOM 676 C C . PHE A 1 86 ? 0.682 12.463 10.956 1.00 63.66 86 PHE A C 1
ATOM 678 O O . PHE A 1 86 ? -0.021 11.688 10.321 1.00 63.66 86 PHE A O 1
ATOM 685 N N . ALA A 1 87 ? 0.459 12.739 12.241 1.00 76.50 87 ALA A N 1
ATOM 686 C CA . ALA A 1 87 ? -0.624 12.180 13.046 1.00 76.50 87 ALA A CA 1
ATOM 687 C C . ALA A 1 87 ? -1.875 13.083 13.091 1.00 76.50 87 ALA A C 1
ATOM 689 O O . ALA A 1 87 ? -2.682 12.985 14.012 1.00 76.50 87 ALA A O 1
ATOM 690 N N . ARG A 1 88 ? -2.042 14.015 12.143 1.00 87.19 88 ARG A N 1
ATOM 691 C CA . ARG A 1 88 ? -3.228 14.886 12.129 1.00 87.19 88 ARG A CA 1
ATOM 692 C C . ARG A 1 88 ? -4.510 14.059 11.963 1.00 87.19 88 ARG A C 1
ATOM 694 O O . ARG A 1 88 ? -4.529 13.175 11.103 1.00 87.19 88 ARG A O 1
ATOM 701 N N . PRO A 1 89 ? -5.581 14.393 12.698 1.00 89.50 89 PRO A N 1
ATOM 702 C CA . PRO A 1 89 ? -6.930 13.974 12.354 1.00 89.50 89 PRO A CA 1
ATOM 703 C C . PRO A 1 89 ? -7.259 14.217 10.881 1.00 89.50 89 PRO A C 1
ATOM 705 O O . PRO A 1 89 ? -6.869 15.228 10.295 1.00 89.50 89 PRO A O 1
ATOM 708 N N . CYS A 1 90 ? -7.995 13.289 10.289 1.00 90.31 90 CYS A N 1
ATOM 709 C CA . CYS A 1 90 ? -8.527 13.335 8.932 1.00 90.31 90 CYS A CA 1
ATOM 710 C C . CYS A 1 90 ? -10.032 13.002 8.970 1.00 90.31 90 CYS A C 1
ATOM 712 O O . CYS A 1 90 ? -10.443 11.913 8.558 1.00 90.31 90 CYS A O 1
ATOM 714 N N . PRO A 1 91 ? -10.874 13.907 9.508 1.00 87.50 91 PRO A N 1
ATOM 715 C CA . PRO A 1 91 ? -12.316 13.701 9.536 1.00 87.50 91 PRO A CA 1
ATOM 716 C C . PRO A 1 91 ? -12.918 13.659 8.114 1.00 87.50 91 PRO A C 1
ATOM 718 O O . PRO A 1 91 ? -12.376 14.268 7.188 1.00 87.50 91 PRO A O 1
ATOM 721 N N . PRO A 1 92 ? -14.068 12.984 7.939 1.00 90.00 92 PRO A N 1
ATOM 722 C CA . PRO A 1 92 ? -14.860 12.368 9.008 1.00 90.00 92 PRO A CA 1
ATOM 723 C C . PRO A 1 92 ? -14.455 10.919 9.325 1.00 90.00 92 PRO A C 1
ATOM 725 O O . PRO A 1 92 ? -14.845 10.417 10.370 1.00 90.00 92 PRO A O 1
ATOM 728 N N . LEU A 1 93 ? -13.666 10.255 8.469 1.00 92.06 93 LEU A N 1
ATOM 729 C CA . LEU A 1 93 ? -13.355 8.827 8.628 1.00 92.06 93 LEU A CA 1
ATOM 730 C C . LEU A 1 93 ? -12.274 8.539 9.666 1.00 92.06 93 LEU A C 1
ATOM 732 O O . LEU A 1 93 ? -12.314 7.493 10.301 1.00 92.06 93 LEU A O 1
ATOM 736 N N . PHE A 1 94 ? -11.321 9.447 9.858 1.00 93.69 94 PHE A N 1
ATOM 737 C CA . PHE A 1 94 ? -10.214 9.242 10.790 1.00 93.69 94 PHE A CA 1
ATOM 738 C C . PHE A 1 94 ? -10.066 10.462 11.712 1.00 93.69 94 PHE A C 1
ATOM 740 O O . PHE A 1 94 ? -9.059 11.164 11.638 1.00 93.69 94 PHE A O 1
ATOM 747 N N . PRO A 1 95 ? -11.085 10.791 12.530 1.00 92.25 95 PRO A N 1
ATOM 748 C CA . PRO A 1 95 ? -11.154 12.056 13.269 1.00 92.25 95 PRO A CA 1
ATOM 749 C C . PRO A 1 95 ? -10.213 12.128 14.483 1.00 92.25 95 PRO A C 1
ATOM 751 O O . PRO A 1 95 ? -10.051 13.202 15.058 1.00 92.25 95 PRO A O 1
ATOM 754 N N . ASP A 1 96 ? -9.593 11.016 14.868 1.00 91.56 96 ASP A N 1
ATOM 755 C CA . ASP A 1 96 ? -8.768 10.923 16.071 1.00 91.56 96 ASP A CA 1
ATOM 756 C C . ASP A 1 96 ? -7.284 11.246 15.789 1.00 91.56 96 ASP A C 1
ATOM 758 O O . ASP A 1 96 ? -6.840 11.234 14.629 1.00 91.56 96 ASP A O 1
ATOM 762 N N . PRO A 1 97 ? -6.476 11.543 16.828 1.00 89.44 97 PRO A N 1
ATOM 763 C CA . PRO A 1 97 ? -5.027 11.647 16.690 1.00 89.44 97 PRO A CA 1
ATOM 764 C C . PRO A 1 97 ? -4.434 10.394 16.034 1.00 89.44 97 PRO A C 1
ATOM 766 O O . PRO A 1 97 ? -4.812 9.270 16.339 1.00 89.44 97 PRO A O 1
ATOM 769 N N . GLY A 1 98 ? -3.501 10.587 15.107 1.00 88.81 98 GLY A N 1
ATOM 770 C CA . GLY A 1 98 ? -2.983 9.518 14.250 1.00 88.81 98 GLY A CA 1
ATOM 771 C C . GLY A 1 98 ? -3.801 9.286 12.977 1.00 88.81 98 GLY A C 1
ATOM 772 O O . GLY A 1 98 ? -3.378 8.496 12.134 1.00 88.81 98 GLY A O 1
ATOM 773 N N . GLY A 1 99 ? -4.916 10.001 12.784 1.00 92.25 99 GLY A N 1
ATOM 774 C CA . GLY A 1 99 ? -5.871 9.748 11.706 1.00 92.25 99 GLY A CA 1
ATOM 775 C C . GLY A 1 99 ? -5.281 9.722 10.296 1.00 92.25 99 GLY A C 1
ATOM 776 O O . GLY A 1 99 ? -5.673 8.894 9.483 1.00 92.25 99 GLY A O 1
ATOM 777 N N . ARG A 1 100 ? -4.278 10.551 9.998 1.00 90.94 100 ARG A N 1
ATOM 778 C CA . ARG A 1 100 ? -3.576 10.531 8.704 1.00 90.94 100 ARG A CA 1
ATOM 779 C C . ARG A 1 100 ? -2.802 9.227 8.450 1.00 90.94 100 ARG A C 1
ATOM 781 O O . ARG A 1 100 ? -2.744 8.799 7.299 1.00 90.94 100 ARG A O 1
ATOM 788 N N . HIS A 1 101 ? -2.244 8.575 9.473 1.00 91.56 101 HIS A N 1
ATOM 789 C CA . HIS A 1 101 ? -1.599 7.264 9.309 1.00 91.56 101 HIS A CA 1
ATOM 790 C C . HIS A 1 101 ? -2.632 6.172 9.021 1.00 91.56 101 HIS A C 1
ATOM 792 O O . HIS A 1 101 ? -2.433 5.365 8.116 1.00 91.56 101 HIS A O 1
ATOM 798 N N . LEU A 1 102 ? -3.760 6.200 9.738 1.00 94.44 102 LEU A N 1
ATOM 799 C CA . LEU A 1 102 ? -4.879 5.282 9.514 1.00 94.44 102 LEU A CA 1
ATOM 800 C C . LEU A 1 102 ? -5.472 5.470 8.111 1.00 94.44 102 LEU A C 1
ATOM 802 O O . LEU A 1 102 ? -5.646 4.499 7.381 1.00 94.44 102 LEU A O 1
ATOM 806 N N . GLN A 1 103 ? -5.694 6.722 7.699 1.00 93.81 103 GLN A N 1
ATOM 807 C CA . GLN A 1 103 ? -6.200 7.060 6.371 1.00 93.81 103 GLN A CA 1
ATOM 808 C C . GLN A 1 103 ? -5.262 6.577 5.269 1.00 93.81 103 GLN A C 1
ATOM 810 O O . GLN A 1 103 ? -5.721 5.994 4.290 1.00 93.81 103 GLN A O 1
ATOM 815 N N . ARG A 1 104 ? -3.952 6.805 5.417 1.00 93.06 104 ARG A N 1
ATOM 816 C CA . ARG A 1 104 ? -2.959 6.325 4.452 1.00 93.06 104 ARG A CA 1
ATOM 817 C C . ARG A 1 104 ? -3.014 4.808 4.322 1.00 93.06 104 ARG A C 1
ATOM 819 O O . ARG A 1 104 ? -3.203 4.321 3.215 1.00 93.06 104 ARG A O 1
ATOM 826 N N . ALA A 1 105 ? -2.923 4.086 5.438 1.00 95.31 105 ALA A N 1
ATOM 827 C CA . ALA A 1 105 ? -2.958 2.629 5.432 1.00 95.31 105 ALA A CA 1
ATOM 828 C C . ALA A 1 105 ? -4.256 2.096 4.804 1.00 95.31 105 ALA A C 1
ATOM 830 O O . ALA A 1 105 ? -4.211 1.220 3.943 1.00 95.31 105 ALA A O 1
ATOM 831 N N . PHE A 1 106 ? -5.406 2.665 5.177 1.00 95.69 106 PHE A N 1
ATOM 832 C CA . PHE A 1 106 ? -6.706 2.292 4.622 1.00 95.69 106 PHE A CA 1
ATOM 833 C C . PHE A 1 106 ? -6.778 2.513 3.108 1.00 95.69 106 PHE A C 1
ATOM 835 O O . PHE A 1 106 ? -7.208 1.633 2.362 1.00 95.69 106 PHE A O 1
ATOM 842 N N . ARG A 1 107 ? -6.315 3.677 2.637 1.00 94.38 107 ARG A N 1
ATOM 843 C CA . ARG A 1 107 ? -6.235 3.986 1.208 1.00 94.38 107 ARG A CA 1
ATOM 844 C C . ARG A 1 107 ? -5.263 3.067 0.485 1.00 94.38 107 ARG A C 1
ATOM 846 O O . ARG A 1 107 ? -5.494 2.789 -0.687 1.00 94.38 107 ARG A O 1
ATOM 853 N N . ASP A 1 108 ? -4.150 2.675 1.105 1.00 95.94 108 ASP A N 1
ATOM 854 C CA . ASP A 1 108 ? -3.186 1.747 0.494 1.00 95.94 108 ASP A CA 1
ATOM 855 C C . ASP A 1 108 ? -3.846 0.374 0.315 1.00 95.94 108 ASP A C 1
ATOM 857 O O . ASP A 1 108 ? -3.753 -0.212 -0.758 1.00 95.94 108 ASP A O 1
ATOM 861 N N . GLY A 1 109 ? -4.621 -0.072 1.310 1.00 96.00 109 GLY A N 1
ATOM 862 C CA . GLY A 1 109 ? -5.455 -1.272 1.213 1.00 96.00 109 GLY A CA 1
ATOM 863 C C . GLY A 1 109 ? -6.461 -1.220 0.067 1.00 96.00 109 GLY A C 1
ATOM 864 O O . GLY A 1 109 ? -6.571 -2.167 -0.705 1.00 96.00 109 GLY A O 1
ATOM 865 N N . LEU A 1 110 ? -7.159 -0.093 -0.097 1.00 94.31 110 LEU A N 1
ATOM 866 C CA . LEU A 1 110 ? -8.079 0.104 -1.223 1.00 94.31 110 LEU A CA 1
ATOM 867 C C . LEU A 1 110 ? -7.376 -0.018 -2.580 1.00 94.31 110 LEU A C 1
ATOM 869 O O . LEU A 1 110 ? -7.923 -0.642 -3.485 1.00 94.31 110 LEU A O 1
ATOM 873 N N . ALA A 1 111 ? -6.176 0.550 -2.720 1.00 95.69 111 ALA A N 1
ATOM 874 C CA . ALA A 1 111 ? -5.403 0.442 -3.954 1.00 95.69 111 ALA A CA 1
ATOM 875 C C . ALA A 1 111 ? -4.987 -1.007 -4.258 1.00 95.69 111 ALA A C 1
ATOM 877 O O . ALA A 1 111 ? -4.846 -1.361 -5.419 1.00 95.69 111 ALA A O 1
ATOM 878 N N . ASP A 1 112 ? -4.835 -1.867 -3.254 1.00 96.38 112 ASP A N 1
ATOM 879 C CA . ASP A 1 112 ? -4.474 -3.273 -3.477 1.00 96.38 112 ASP A CA 1
ATOM 880 C C . ASP A 1 112 ? -5.696 -4.165 -3.742 1.00 96.38 112 ASP A C 1
ATOM 882 O O . ASP A 1 112 ? -5.609 -5.115 -4.515 1.00 96.38 112 ASP A O 1
ATOM 886 N N . LEU A 1 113 ? -6.847 -3.836 -3.147 1.00 95.00 113 LEU A N 1
ATOM 887 C CA . LEU A 1 113 ? -8.077 -4.631 -3.241 1.00 95.00 113 LEU A CA 1
ATOM 888 C C . LEU A 1 113 ? -8.941 -4.294 -4.463 1.00 95.00 113 LEU A C 1
ATOM 890 O O . LEU A 1 113 ? -9.608 -5.169 -5.005 1.00 95.00 113 LEU A O 1
ATOM 894 N N . LEU A 1 114 ? -8.969 -3.035 -4.907 1.00 93.31 114 LEU A N 1
ATOM 895 C CA . LEU A 1 114 ? -9.820 -2.612 -6.026 1.00 93.31 114 LEU A CA 1
ATOM 896 C C . LEU A 1 114 ? -9.469 -3.225 -7.394 1.00 93.31 114 LEU A C 1
ATOM 898 O O . LEU A 1 114 ? -10.403 -3.447 -8.168 1.00 93.31 114 LEU A O 1
ATOM 902 N N . PRO A 1 115 ? -8.199 -3.517 -7.743 1.00 95.06 115 PRO A N 1
ATOM 903 C CA . PRO A 1 115 ? -7.882 -4.103 -9.040 1.00 95.06 115 PRO A CA 1
ATOM 904 C C . PRO A 1 115 ? -8.664 -5.386 -9.343 1.00 95.06 115 PRO A C 1
ATOM 906 O O . PRO A 1 115 ? -9.222 -5.500 -10.433 1.00 95.06 115 PRO A O 1
ATOM 909 N N . SER A 1 116 ? -8.788 -6.309 -8.382 1.00 92.06 116 SER A N 1
ATOM 910 C CA . SER A 1 116 ? -9.507 -7.576 -8.590 1.00 92.06 116 SER A CA 1
ATOM 911 C C . SER A 1 116 ? -10.996 -7.357 -8.879 1.00 92.06 116 SER A C 1
ATOM 913 O O . SER A 1 116 ? -11.559 -8.015 -9.751 1.00 92.06 116 SER A O 1
ATOM 915 N N . VAL A 1 117 ? -11.614 -6.360 -8.238 1.00 92.19 117 VAL A N 1
ATOM 916 C CA . VAL A 1 117 ? -13.013 -5.959 -8.473 1.00 92.19 117 VAL A CA 1
ATOM 917 C C . VAL A 1 117 ? -13.223 -5.416 -9.891 1.00 92.19 117 VAL A C 1
ATOM 919 O O . VAL A 1 117 ? -14.299 -5.572 -10.465 1.00 92.19 117 VAL A O 1
ATOM 922 N N . HIS A 1 118 ? -12.201 -4.794 -10.479 1.00 92.69 118 HIS A N 1
ATOM 923 C CA . HIS A 1 118 ? -12.259 -4.211 -11.822 1.00 92.69 118 HIS A CA 1
ATOM 924 C C . HIS A 1 118 ? -11.716 -5.130 -12.929 1.00 92.69 118 HIS A C 1
ATOM 926 O O . HIS A 1 118 ? -11.635 -4.699 -14.081 1.00 92.69 118 HIS A O 1
ATOM 932 N N . GLY A 1 119 ? -11.334 -6.373 -12.611 1.00 93.50 119 GLY A N 1
ATOM 933 C CA . GLY A 1 119 ? -10.688 -7.283 -13.566 1.00 93.50 119 GLY A CA 1
ATOM 934 C C . GLY A 1 119 ? -9.289 -6.821 -13.991 1.00 93.50 119 GLY A C 1
ATOM 935 O O . GLY A 1 119 ? -8.830 -7.129 -15.090 1.00 93.50 119 GLY A O 1
ATOM 936 N N . TRP A 1 120 ? -8.629 -6.017 -13.157 1.00 95.94 120 TRP A N 1
ATOM 937 C CA . TRP A 1 120 ? -7.269 -5.534 -13.372 1.00 95.94 120 TRP A CA 1
ATOM 938 C C . TRP A 1 120 ? -6.270 -6.509 -12.757 1.00 95.94 120 TRP A C 1
ATOM 940 O O . TRP A 1 120 ? -6.583 -7.277 -11.846 1.00 95.94 120 TRP A O 1
ATOM 950 N N . ARG A 1 121 ? -5.034 -6.467 -13.251 1.00 95.94 121 ARG A N 1
ATOM 951 C CA . ARG A 1 121 ? -3.934 -7.236 -12.675 1.00 95.94 121 ARG A CA 1
ATOM 952 C C . ARG A 1 121 ? -3.592 -6.698 -11.272 1.00 95.94 121 ARG A C 1
ATOM 954 O O . ARG A 1 121 ? -3.754 -5.497 -11.037 1.00 95.94 121 ARG A O 1
ATOM 961 N N . PRO A 1 122 ? -3.056 -7.550 -10.379 1.00 96.25 122 PRO A N 1
ATOM 962 C CA . PRO A 1 122 ? -2.663 -7.176 -9.017 1.00 96.25 122 PRO A CA 1
ATOM 963 C C . PRO A 1 122 ? -1.798 -5.923 -8.947 1.00 96.25 122 PRO A C 1
ATOM 965 O O . PRO A 1 122 ? -0.899 -5.778 -9.772 1.00 96.25 122 PRO A O 1
ATOM 968 N N . THR A 1 123 ? -2.007 -5.057 -7.953 1.00 97.00 123 THR A N 1
ATOM 969 C CA . THR A 1 123 ? -1.171 -3.860 -7.754 1.00 97.00 123 THR A CA 1
ATOM 970 C C . THR A 1 123 ? 0.296 -4.239 -7.589 1.00 97.00 123 THR A C 1
ATOM 972 O O . THR A 1 123 ? 0.637 -5.102 -6.778 1.00 97.00 123 THR A O 1
ATOM 975 N N . LEU A 1 124 ? 1.165 -3.584 -8.361 1.00 96.56 124 LEU A N 1
ATOM 976 C CA . LEU A 1 124 ? 2.614 -3.681 -8.222 1.00 96.56 124 LEU A CA 1
ATOM 977 C C . LEU A 1 124 ? 3.084 -2.565 -7.298 1.00 96.56 124 LEU A C 1
ATOM 979 O O . LEU A 1 124 ? 2.742 -1.399 -7.501 1.00 96.56 124 LEU A O 1
ATOM 983 N N . ARG A 1 125 ? 3.892 -2.930 -6.304 1.00 96.94 125 ARG A N 1
ATOM 984 C CA . ARG A 1 125 ? 4.529 -1.974 -5.399 1.00 96.94 125 ARG A CA 1
ATOM 985 C C . ARG A 1 125 ? 6.038 -2.102 -5.480 1.00 96.94 125 ARG A C 1
ATOM 987 O O . ARG A 1 125 ? 6.554 -3.214 -5.580 1.00 96.94 125 ARG A O 1
ATOM 994 N N . ILE A 1 126 ? 6.717 -0.964 -5.434 1.00 96.62 126 ILE A N 1
ATOM 995 C CA . ILE A 1 126 ? 8.171 -0.879 -5.270 1.00 96.62 126 ILE A CA 1
ATOM 996 C C . ILE A 1 126 ? 8.418 -0.142 -3.964 1.00 96.62 126 ILE A C 1
ATOM 998 O O . ILE A 1 126 ? 7.975 0.995 -3.808 1.00 96.62 126 ILE A O 1
ATOM 1002 N N . ALA A 1 127 ? 9.100 -0.780 -3.024 1.00 96.31 127 ALA A N 1
ATOM 1003 C CA . ALA A 1 127 ? 9.378 -0.189 -1.727 1.00 96.31 127 ALA A CA 1
ATOM 1004 C C . ALA A 1 127 ? 10.736 0.508 -1.673 1.00 96.31 127 ALA A C 1
ATOM 1006 O O . ALA A 1 127 ? 11.723 0.045 -2.240 1.00 96.31 127 ALA A O 1
ATOM 1007 N N . ASP A 1 128 ? 10.813 1.576 -0.878 1.00 94.38 128 ASP A N 1
ATOM 1008 C CA . ASP A 1 128 ? 12.060 2.275 -0.550 1.00 94.38 128 ASP A CA 1
ATOM 1009 C C . ASP A 1 128 ? 13.151 1.304 -0.075 1.00 94.38 128 ASP A C 1
ATOM 1011 O O . ASP A 1 128 ? 14.283 1.370 -0.546 1.00 94.38 128 ASP A O 1
ATOM 1015 N N . PHE A 1 129 ? 12.808 0.337 0.783 1.00 94.19 129 PHE A N 1
ATOM 1016 C CA . PHE A 1 129 ? 13.784 -0.624 1.303 1.00 94.19 129 PHE A CA 1
ATOM 1017 C C . PHE A 1 129 ? 14.331 -1.586 0.237 1.00 94.19 129 PHE A C 1
ATOM 1019 O O . PHE A 1 129 ? 15.378 -2.186 0.462 1.00 94.19 129 PHE A O 1
ATOM 1026 N N . GLU A 1 130 ? 13.648 -1.759 -0.897 1.00 95.62 130 GLU A N 1
ATOM 1027 C CA . GLU A 1 130 ? 14.147 -2.586 -2.002 1.00 95.62 130 GLU A CA 1
ATOM 1028 C C . GLU A 1 130 ? 15.191 -1.845 -2.839 1.00 95.62 130 GLU A C 1
ATOM 1030 O O . GLU A 1 130 ? 16.012 -2.481 -3.503 1.00 95.62 130 GLU A O 1
ATOM 1035 N N . VAL A 1 131 ? 15.142 -0.509 -2.838 1.00 96.12 131 VAL A N 1
ATOM 1036 C CA . VAL A 1 131 ? 15.887 0.332 -3.783 1.00 96.12 131 VAL A CA 1
ATOM 1037 C C . VAL A 1 131 ? 16.957 1.196 -3.123 1.00 96.12 131 VAL A C 1
ATOM 1039 O O . VAL A 1 131 ? 17.916 1.582 -3.789 1.00 96.12 131 VAL A O 1
ATOM 1042 N N . VAL A 1 132 ? 16.826 1.493 -1.826 1.00 95.00 132 VAL A N 1
ATOM 1043 C CA . VAL A 1 132 ? 17.634 2.496 -1.109 1.00 95.00 132 VAL A CA 1
ATOM 1044 C C . VAL A 1 132 ? 19.145 2.288 -1.249 1.00 95.00 132 VAL A C 1
ATOM 1046 O O . VAL A 1 132 ? 19.884 3.265 -1.352 1.00 95.00 132 VAL A O 1
ATOM 1049 N N . ASP A 1 133 ? 19.603 1.040 -1.334 1.00 96.62 133 ASP A N 1
ATOM 1050 C CA . ASP A 1 133 ? 21.031 0.711 -1.410 1.00 96.62 133 ASP A CA 1
ATOM 1051 C C . ASP A 1 133 ? 21.654 0.963 -2.794 1.00 96.62 133 ASP A C 1
ATOM 1053 O O . ASP A 1 133 ? 22.877 0.990 -2.929 1.00 96.62 133 ASP A O 1
ATOM 1057 N N . TRP A 1 134 ? 20.842 1.131 -3.843 1.00 96.88 134 TRP A N 1
ATOM 1058 C CA . TRP A 1 134 ? 21.331 1.228 -5.224 1.00 96.88 134 TRP A CA 1
ATOM 1059 C C . TRP A 1 134 ? 20.634 2.284 -6.085 1.00 96.88 134 TRP A C 1
ATOM 1061 O O . TRP A 1 134 ? 21.038 2.483 -7.228 1.00 96.88 134 TRP A O 1
ATOM 1071 N N . ILE A 1 135 ? 19.645 3.012 -5.562 1.00 96.06 135 ILE A N 1
ATOM 1072 C CA . ILE A 1 135 ? 18.885 4.022 -6.320 1.00 96.06 135 ILE A CA 1
ATOM 1073 C C . ILE A 1 135 ? 19.754 5.177 -6.859 1.00 96.06 135 ILE A C 1
ATOM 1075 O O . ILE A 1 135 ? 19.358 5.879 -7.783 1.00 96.06 135 ILE A O 1
ATOM 1079 N N . HIS A 1 136 ? 20.957 5.361 -6.311 1.00 96.19 136 HIS A N 1
ATOM 1080 C CA . HIS A 1 136 ? 21.935 6.361 -6.756 1.00 96.19 136 HIS A CA 1
ATOM 1081 C C . HIS A 1 136 ? 23.086 5.778 -7.593 1.00 96.19 136 HIS A C 1
ATOM 1083 O O . HIS A 1 136 ? 24.031 6.496 -7.919 1.00 96.19 136 HIS A O 1
ATOM 1089 N N . ALA A 1 137 ? 23.047 4.484 -7.918 1.00 97.06 137 ALA A N 1
ATOM 1090 C CA . ALA A 1 137 ? 24.076 3.836 -8.721 1.00 97.06 137 ALA A CA 1
ATOM 1091 C C . ALA A 1 137 ? 23.973 4.228 -10.207 1.00 97.06 137 ALA A C 1
ATOM 1093 O O . ALA A 1 137 ? 22.907 4.588 -10.705 1.00 97.06 137 ALA A O 1
ATOM 1094 N N . ALA A 1 138 ? 25.087 4.133 -10.939 1.00 97.50 138 ALA A N 1
ATOM 1095 C CA . ALA A 1 138 ? 25.131 4.468 -12.366 1.00 97.50 138 ALA A CA 1
ATOM 1096 C C . ALA A 1 138 ? 24.273 3.525 -13.235 1.00 97.50 138 ALA A C 1
ATOM 1098 O O . ALA A 1 138 ? 23.771 3.934 -14.277 1.00 97.50 138 ALA A O 1
ATOM 1099 N N . ASP A 1 139 ? 24.076 2.284 -12.786 1.00 97.12 139 ASP A N 1
ATOM 1100 C CA . ASP A 1 139 ? 23.286 1.225 -13.427 1.00 97.12 139 ASP A CA 1
ATOM 1101 C C . ASP A 1 139 ? 21.829 1.169 -12.912 1.00 97.12 139 ASP A C 1
ATOM 1103 O O . ASP A 1 139 ? 21.148 0.151 -13.045 1.00 97.12 139 ASP A O 1
ATOM 1107 N N . VAL A 1 140 ? 21.322 2.256 -12.311 1.00 97.19 140 VAL A N 1
ATOM 1108 C CA . VAL A 1 140 ? 19.981 2.309 -11.693 1.00 97.19 140 VAL A CA 1
ATOM 1109 C C . VAL A 1 140 ? 18.855 1.899 -12.646 1.00 97.19 140 VAL A C 1
ATOM 1111 O O . VAL A 1 140 ? 17.922 1.212 -12.229 1.00 97.19 140 VAL A O 1
ATOM 1114 N N . ALA A 1 141 ? 18.943 2.279 -13.924 1.00 96.69 141 ALA A N 1
ATOM 1115 C CA . ALA A 1 141 ? 17.929 1.941 -14.919 1.00 96.69 141 ALA A CA 1
ATOM 1116 C C . ALA A 1 141 ? 17.838 0.422 -15.134 1.00 96.69 141 ALA A C 1
ATOM 1118 O O . ALA A 1 141 ? 16.738 -0.130 -15.115 1.00 96.69 141 ALA A O 1
ATOM 1119 N N . ASP A 1 142 ? 18.982 -0.257 -15.245 1.00 97.69 142 ASP A N 1
ATOM 1120 C CA . ASP A 1 142 ? 19.049 -1.708 -15.437 1.00 97.69 142 ASP A CA 1
ATOM 1121 C C . ASP A 1 142 ? 18.560 -2.456 -14.192 1.00 97.69 142 ASP A C 1
ATOM 1123 O O . ASP A 1 142 ? 17.791 -3.416 -14.290 1.00 97.69 142 ASP A O 1
ATOM 1127 N N . ARG A 1 143 ? 18.932 -1.982 -12.996 1.00 97.44 143 ARG A N 1
ATOM 1128 C CA . ARG A 1 143 ? 18.460 -2.559 -11.725 1.00 97.44 143 ARG A CA 1
ATOM 1129 C C . ARG A 1 143 ? 16.956 -2.408 -11.545 1.00 97.44 143 ARG A C 1
ATOM 1131 O O . ARG A 1 143 ? 16.291 -3.368 -11.148 1.00 97.44 143 ARG A O 1
ATOM 1138 N N . MET A 1 144 ? 16.414 -1.233 -11.866 1.00 95.88 144 MET A N 1
ATOM 1139 C CA . MET A 1 144 ? 14.977 -0.984 -11.804 1.00 95.88 144 MET A CA 1
ATOM 1140 C C . MET A 1 144 ? 14.228 -1.830 -12.837 1.00 95.88 144 MET A C 1
ATOM 1142 O O . MET A 1 144 ? 13.227 -2.457 -12.496 1.00 95.88 144 MET A O 1
ATOM 1146 N N . ALA A 1 145 ? 14.740 -1.928 -14.067 1.00 94.75 145 ALA A N 1
ATOM 1147 C CA . ALA A 1 145 ? 14.172 -2.793 -15.098 1.00 94.75 145 ALA A CA 1
ATOM 1148 C C . ALA A 1 145 ? 14.159 -4.264 -14.656 1.00 94.75 145 ALA A C 1
ATOM 1150 O O . ALA A 1 145 ? 13.150 -4.948 -14.822 1.00 94.75 145 ALA A O 1
ATOM 1151 N N . ALA A 1 146 ? 15.234 -4.740 -14.023 1.00 95.44 146 ALA A N 1
ATOM 1152 C CA . ALA A 1 146 ? 15.296 -6.089 -13.477 1.00 95.44 146 ALA A CA 1
ATOM 1153 C C . ALA A 1 146 ? 14.293 -6.302 -12.328 1.00 95.44 146 ALA A C 1
ATOM 1155 O O . ALA A 1 146 ? 13.644 -7.348 -12.277 1.00 95.44 146 ALA A O 1
ATOM 1156 N N . LEU A 1 147 ? 14.145 -5.338 -11.410 1.00 94.56 147 LEU A N 1
ATOM 1157 C CA . LEU A 1 147 ? 13.160 -5.404 -10.323 1.00 94.56 147 LEU A CA 1
ATOM 1158 C C . LEU A 1 147 ? 11.730 -5.459 -10.869 1.00 94.56 147 LEU A C 1
ATOM 1160 O O . LEU A 1 147 ? 10.990 -6.391 -10.556 1.00 94.56 147 LEU A O 1
ATOM 1164 N N . VAL A 1 148 ? 11.367 -4.504 -11.725 1.00 91.88 148 VAL A N 1
ATOM 1165 C CA . VAL A 1 148 ? 10.040 -4.433 -12.350 1.00 91.88 148 VAL A CA 1
ATOM 1166 C C . VAL A 1 148 ? 9.772 -5.680 -13.189 1.00 91.88 148 VAL A C 1
ATOM 1168 O O . VAL A 1 148 ? 8.699 -6.265 -13.077 1.00 91.88 148 VAL A O 1
ATOM 1171 N N . GLY A 1 149 ? 10.751 -6.153 -13.963 1.00 90.94 149 GLY A N 1
ATOM 1172 C CA . GLY A 1 149 ? 10.632 -7.364 -14.775 1.00 90.94 149 GLY A CA 1
ATOM 1173 C C . GLY A 1 149 ? 10.260 -8.601 -13.953 1.00 90.94 149 GLY A C 1
ATOM 1174 O O . GLY A 1 149 ? 9.351 -9.336 -14.335 1.00 90.94 149 GLY A O 1
ATOM 1175 N N . ARG A 1 150 ? 10.878 -8.792 -12.777 1.00 89.88 150 ARG A N 1
ATOM 1176 C CA . ARG A 1 150 ? 10.513 -9.884 -11.854 1.00 89.88 150 ARG A CA 1
ATOM 1177 C C . ARG A 1 150 ? 9.073 -9.760 -11.338 1.00 89.88 150 ARG A C 1
ATOM 1179 O O . ARG A 1 150 ? 8.383 -10.770 -11.235 1.00 89.88 150 ARG A O 1
ATOM 1186 N N . ARG A 1 151 ? 8.612 -8.537 -11.047 1.00 86.50 151 ARG A N 1
ATOM 1187 C CA . ARG A 1 151 ? 7.250 -8.249 -10.547 1.00 86.50 151 ARG A CA 1
ATOM 1188 C C . ARG A 1 151 ? 6.163 -8.314 -11.629 1.00 86.50 151 ARG A C 1
ATOM 1190 O O . ARG A 1 151 ? 4.989 -8.478 -11.319 1.00 86.50 151 ARG A O 1
ATOM 1197 N N . LEU A 1 152 ? 6.522 -8.137 -12.900 1.00 83.81 152 LEU A N 1
ATOM 1198 C CA . LEU A 1 152 ? 5.587 -8.270 -14.023 1.00 83.81 152 LEU A CA 1
ATOM 1199 C C . LEU A 1 152 ? 5.394 -9.726 -14.463 1.00 83.81 152 LEU A C 1
ATOM 1201 O O . LEU A 1 152 ? 4.372 -10.038 -15.067 1.00 83.81 152 LEU A O 1
ATOM 1205 N N . ALA A 1 153 ? 6.354 -10.604 -14.161 1.00 73.81 153 ALA A N 1
ATOM 1206 C CA . ALA A 1 153 ? 6.233 -12.045 -14.381 1.00 73.81 153 ALA A CA 1
ATOM 1207 C C . ALA A 1 153 ? 5.340 -12.753 -13.339 1.00 73.81 153 ALA A C 1
ATOM 1209 O O . ALA A 1 153 ? 5.056 -13.939 -13.493 1.00 73.81 153 ALA A O 1
ATOM 1210 N N . THR A 1 154 ? 4.926 -12.025 -12.295 1.00 60.50 154 THR A N 1
ATOM 1211 C CA . THR A 1 154 ? 3.988 -12.435 -11.237 1.00 60.50 154 THR A CA 1
ATOM 1212 C C . THR A 1 154 ? 2.611 -11.802 -11.454 1.00 60.50 154 THR A C 1
ATOM 1214 O O . THR A 1 154 ? 1.619 -12.537 -11.279 1.00 60.50 154 THR A O 1
#